Protein AF-A0A1V2QFH2-F1 (afdb_monomer_lite)

Foldseek 3Di:
DLVVLLVCVVQQAQAFDEDCRQVSCVVNVHDCPPQRRDYDHDPVVSVVVSVVVCVVVGRCVVPDDDDD

Structure (mmCIF, N/CA/C/O backbone):
data_AF-A0A1V2QFH2-F1
#
_entry.id   AF-A0A1V2QFH2-F1
#
loop_
_atom_site.group_PDB
_atom_site.id
_atom_site.type_symbol
_atom_site.label_atom_id
_atom_site.label_alt_id
_atom_site.label_comp_id
_atom_site.label_asym_id
_atom_site.label_entity_id
_atom_site.label_seq_id
_atom_site.pdbx_PDB_ins_code
_atom_site.Cartn_x
_atom_site.Cartn_y
_atom_site.Cartn_z
_atom_site.occupancy
_atom_site.B_iso_or_equiv
_atom_site.auth_seq_id
_atom_site.auth_comp_id
_atom_site.auth_asym_id
_atom_site.auth_atom_id
_atom_site.pdbx_PDB_model_num
ATOM 1 N N . MET A 1 1 ? -8.322 10.404 5.535 1.00 76.56 1 MET A N 1
ATOM 2 C CA . MET A 1 1 ? -7.091 9.697 5.106 1.00 76.56 1 MET A CA 1
ATOM 3 C C . MET A 1 1 ? -7.169 9.085 3.710 1.00 76.56 1 MET A C 1
ATOM 5 O O . MET A 1 1 ? -6.110 8.907 3.127 1.00 76.56 1 MET A O 1
ATOM 9 N N . VAL A 1 2 ? -8.361 8.817 3.157 1.00 95.44 2 VAL A N 1
ATOM 10 C CA . VAL A 1 2 ? -8.537 8.143 1.853 1.00 95.44 2 VAL A CA 1
ATOM 11 C C . VAL A 1 2 ? -7.648 8.707 0.739 1.00 95.44 2 VAL A C 1
ATOM 13 O O . VAL A 1 2 ? -6.856 7.961 0.175 1.00 95.44 2 VAL A O 1
ATOM 16 N N . LEU A 1 3 ? -7.682 10.026 0.495 1.00 97.88 3 LEU A N 1
ATOM 17 C CA . LEU A 1 3 ? -6.864 10.639 -0.559 1.00 97.88 3 LEU A CA 1
ATOM 18 C C . LEU A 1 3 ? -5.362 10.368 -0.372 1.00 97.88 3 LEU A C 1
ATOM 20 O O . LEU A 1 3 ? -4.686 10.006 -1.320 1.00 97.88 3 LEU A O 1
ATOM 24 N N . MET A 1 4 ? -4.832 10.479 0.849 1.00 97.75 4 MET A N 1
ATOM 25 C CA . MET A 1 4 ? -3.407 10.236 1.107 1.00 97.75 4 MET A CA 1
ATOM 26 C C . MET A 1 4 ? -3.011 8.783 0.813 1.00 97.75 4 MET A C 1
ATOM 28 O O . MET A 1 4 ? -1.967 8.550 0.208 1.00 97.75 4 MET A O 1
ATOM 32 N N . VAL A 1 5 ? -3.840 7.818 1.220 1.00 97.81 5 VAL A N 1
ATOM 33 C CA . VAL A 1 5 ? -3.606 6.392 0.944 1.00 97.81 5 VAL A CA 1
ATOM 34 C C . VAL A 1 5 ? -3.649 6.137 -0.563 1.00 97.81 5 VAL A C 1
ATOM 36 O O . VAL A 1 5 ? -2.721 5.538 -1.102 1.00 97.81 5 VAL A O 1
ATOM 39 N N . GLN A 1 6 ? -4.651 6.682 -1.256 1.00 98.19 6 GLN A N 1
ATOM 40 C CA . GLN A 1 6 ? -4.785 6.571 -2.710 1.00 98.19 6 GLN A CA 1
ATOM 41 C C . GLN A 1 6 ? -3.598 7.188 -3.457 1.00 98.19 6 GLN A C 1
ATOM 43 O O . GLN A 1 6 ? -3.068 6.571 -4.379 1.00 98.19 6 GLN A O 1
ATOM 48 N N . GLU A 1 7 ? -3.134 8.372 -3.050 1.00 98.50 7 GLU A N 1
ATOM 49 C CA . GLU A 1 7 ? -1.947 9.006 -3.630 1.00 98.50 7 GLU A CA 1
ATOM 50 C C . GLU A 1 7 ? -0.686 8.167 -3.385 1.00 98.50 7 GLU A C 1
ATOM 52 O O . GLU A 1 7 ? 0.121 7.977 -4.293 1.00 98.50 7 GLU A O 1
ATOM 57 N N . CYS A 1 8 ? -0.493 7.627 -2.178 1.00 98.25 8 CYS A N 1
ATOM 58 C CA . CYS A 1 8 ? 0.635 6.739 -1.890 1.00 98.25 8 CYS A CA 1
ATOM 59 C C . CYS A 1 8 ? 0.586 5.465 -2.743 1.00 98.25 8 CYS A C 1
ATOM 61 O O . CYS A 1 8 ? 1.612 5.072 -3.305 1.00 98.25 8 CYS A O 1
ATOM 63 N N . TYR A 1 9 ? -0.594 4.862 -2.887 1.00 98.06 9 TYR A N 1
ATOM 64 C CA . TYR A 1 9 ? -0.784 3.644 -3.666 1.00 98.06 9 TYR A CA 1
ATOM 65 C C . TYR A 1 9 ? -0.529 3.882 -5.157 1.00 98.06 9 TYR A C 1
ATOM 67 O O . TYR A 1 9 ? 0.257 3.154 -5.767 1.00 98.06 9 TYR A O 1
ATOM 75 N N . ARG A 1 10 ? -1.118 4.942 -5.730 1.00 97.31 10 ARG A N 1
ATOM 76 C CA . ARG A 1 10 ? -0.932 5.320 -7.141 1.00 97.31 10 ARG A CA 1
ATOM 77 C C . ARG A 1 10 ? 0.523 5.643 -7.455 1.00 97.31 10 ARG A C 1
ATOM 79 O O . ARG A 1 10 ? 1.009 5.321 -8.531 1.00 97.31 10 ARG A O 1
ATOM 86 N N . HIS A 1 11 ? 1.237 6.233 -6.502 1.00 98.06 11 HIS A N 1
ATOM 87 C CA . HIS A 1 11 ? 2.665 6.497 -6.625 1.00 98.06 11 HIS A CA 1
ATOM 88 C C . HIS A 1 11 ? 3.543 5.280 -6.288 1.00 98.06 11 HIS A C 1
ATOM 90 O O . HIS A 1 11 ? 4.723 5.463 -6.006 1.00 98.06 11 HIS A O 1
ATOM 96 N N . ALA A 1 12 ? 3.021 4.053 -6.295 1.00 98.31 12 ALA A N 1
ATOM 97 C CA . ALA A 1 12 ? 3.801 2.834 -6.074 1.00 98.31 12 ALA A CA 1
ATOM 98 C C . ALA A 1 12 ? 4.583 2.824 -4.745 1.00 98.31 12 ALA A C 1
ATOM 100 O O . ALA A 1 12 ? 5.684 2.281 -4.676 1.00 98.31 12 ALA A O 1
ATOM 101 N N . LYS A 1 13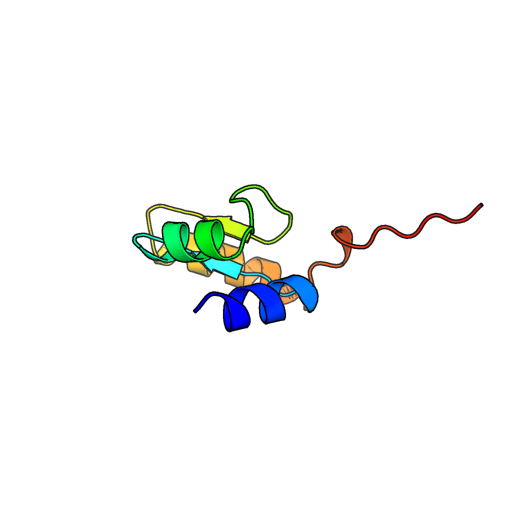 ? 4.072 3.470 -3.690 1.00 98.56 13 LYS A N 1
ATOM 102 C CA . LYS A 1 13 ? 4.685 3.379 -2.360 1.00 98.56 13 LYS A CA 1
ATOM 103 C C . LYS A 1 13 ? 4.252 2.095 -1.660 1.00 98.56 13 LYS A C 1
ATOM 105 O O . LYS A 1 13 ? 3.129 1.618 -1.848 1.00 98.56 13 LYS A O 1
ATOM 110 N N . VAL A 1 14 ? 5.141 1.605 -0.804 1.00 98.50 14 VAL A N 1
ATOM 111 C CA . VAL A 1 14 ? 4.817 0.618 0.227 1.00 98.50 14 VAL A CA 1
ATOM 112 C C . VAL A 1 14 ? 3.904 1.278 1.262 1.00 98.50 14 VAL A C 1
ATOM 114 O O . VAL A 1 14 ? 4.119 2.441 1.619 1.00 98.50 14 VAL A O 1
ATOM 117 N N . ILE A 1 15 ? 2.882 0.562 1.728 1.00 98.31 15 ILE A N 1
ATOM 118 C CA . ILE A 1 15 ? 1.930 1.058 2.729 1.00 98.31 15 ILE A CA 1
ATOM 119 C C . ILE A 1 15 ? 1.771 -0.000 3.818 1.00 98.31 15 ILE A C 1
ATOM 121 O O . ILE A 1 15 ? 1.360 -1.117 3.530 1.00 98.31 15 ILE A O 1
ATOM 125 N N . GLY A 1 16 ? 2.081 0.361 5.062 1.00 98.19 16 GLY A N 1
ATOM 126 C CA . GLY A 1 16 ? 1.844 -0.485 6.231 1.00 98.19 16 GLY A CA 1
ATOM 127 C C . GLY A 1 16 ? 0.612 -0.044 7.010 1.00 98.19 16 GLY A C 1
ATOM 128 O O . GLY A 1 16 ? 0.401 1.158 7.192 1.00 98.19 16 GLY A O 1
ATOM 129 N N . ALA A 1 17 ? -0.169 -0.997 7.514 1.00 98.00 17 ALA A N 1
ATOM 130 C CA . ALA A 1 17 ? -1.290 -0.733 8.405 1.00 98.00 17 ALA A CA 1
ATOM 131 C C . ALA A 1 17 ? -1.417 -1.774 9.527 1.00 98.00 17 ALA A C 1
ATOM 133 O O . ALA A 1 17 ? -1.235 -2.972 9.333 1.00 98.00 17 ALA A O 1
ATOM 134 N N . TRP A 1 18 ? -1.804 -1.300 10.707 1.00 97.88 18 TRP A N 1
ATOM 135 C CA . TRP A 1 18 ? -2.165 -2.108 11.872 1.00 97.88 18 TRP A CA 1
ATOM 136 C C . TRP A 1 18 ? -3.354 -1.460 12.588 1.00 97.88 18 TRP A C 1
ATOM 138 O O . TRP A 1 18 ? -3.613 -0.261 12.421 1.00 97.88 18 TRP A O 1
ATOM 148 N N . GLY A 1 19 ? -4.087 -2.238 13.391 1.00 96.12 19 GLY A N 1
ATOM 149 C CA . GLY A 1 19 ? -5.267 -1.759 14.119 1.00 96.12 19 GLY A CA 1
ATOM 150 C C . GLY A 1 19 ? -6.257 -1.019 13.208 1.00 96.12 19 GLY A C 1
ATOM 151 O O . GLY A 1 19 ? -6.597 -1.490 12.125 1.00 96.12 19 GLY A O 1
ATOM 152 N N . GLY A 1 20 ? -6.676 0.186 13.607 1.00 94.69 20 GLY A N 1
ATOM 153 C CA . GLY A 1 20 ? -7.607 1.014 12.825 1.00 94.69 20 GLY A CA 1
ATOM 154 C C . GLY A 1 20 ? -7.106 1.440 11.434 1.00 94.69 20 GLY A C 1
ATOM 155 O O . GLY A 1 20 ? -7.908 1.871 10.610 1.00 94.69 20 GLY A O 1
ATOM 156 N N . GLY A 1 21 ? -5.808 1.299 11.133 1.00 95.56 21 GLY A N 1
ATOM 157 C CA . GLY A 1 21 ? -5.261 1.580 9.802 1.00 95.56 21 GLY A CA 1
ATOM 158 C C . GLY A 1 21 ? -5.807 0.655 8.711 1.00 95.56 21 GLY A C 1
ATOM 159 O O . GLY A 1 21 ? -5.909 1.076 7.562 1.00 95.56 21 GLY A O 1
ATOM 160 N N . GLN A 1 22 ? -6.216 -0.570 9.063 1.00 95.25 22 GLN A N 1
ATOM 161 C CA . GLN A 1 22 ? -6.789 -1.528 8.108 1.00 95.25 22 GLN A CA 1
ATOM 162 C C . GLN A 1 22 ? -8.115 -1.021 7.522 1.00 95.25 22 GLN A C 1
ATOM 164 O O . GLN A 1 22 ? -8.347 -1.132 6.321 1.00 95.25 22 GLN A O 1
ATOM 169 N N . ALA A 1 23 ? -8.946 -0.371 8.344 1.00 95.62 23 ALA A N 1
ATOM 170 C CA . ALA A 1 23 ? -10.172 0.272 7.874 1.00 95.62 23 ALA A CA 1
ATOM 171 C C . ALA A 1 23 ? -9.871 1.427 6.903 1.00 95.62 23 ALA A C 1
ATOM 173 O O . ALA A 1 23 ? -10.546 1.574 5.891 1.00 95.62 23 ALA A O 1
ATOM 174 N N . ALA A 1 24 ? -8.808 2.200 7.151 1.00 95.50 24 ALA A N 1
ATOM 175 C CA . ALA A 1 24 ? -8.406 3.280 6.250 1.00 95.50 24 ALA A CA 1
ATOM 176 C C . ALA A 1 24 ? -7.900 2.779 4.882 1.00 95.50 24 ALA A C 1
ATOM 178 O O . ALA A 1 24 ? -8.064 3.493 3.892 1.00 9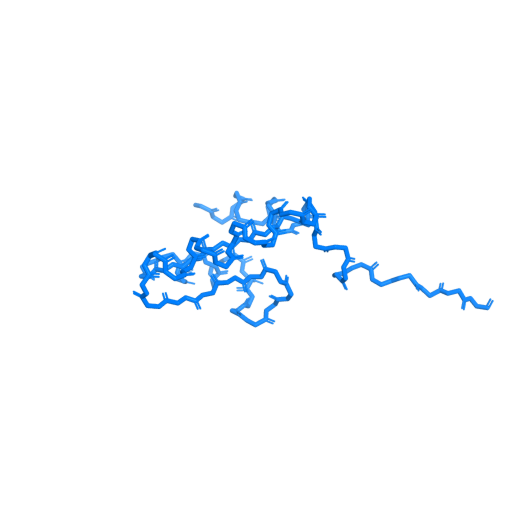5.50 24 ALA A O 1
ATOM 179 N N . LEU A 1 25 ? -7.295 1.584 4.814 1.00 97.12 25 LEU A N 1
ATOM 180 C CA . LEU A 1 25 ? -6.953 0.924 3.546 1.00 97.12 25 LEU A CA 1
ATOM 181 C C . LEU A 1 25 ? -8.213 0.483 2.795 1.00 97.12 25 LEU A C 1
ATOM 183 O O . LEU A 1 25 ? -8.344 0.775 1.606 1.00 97.12 25 LEU A O 1
ATOM 187 N N . LEU A 1 26 ? -9.160 -0.141 3.506 1.00 95.81 26 LEU A N 1
ATOM 188 C CA . LEU A 1 26 ? -10.436 -0.580 2.942 1.00 95.81 26 LEU A CA 1
ATOM 189 C C . LEU A 1 26 ? -11.234 0.599 2.365 1.00 95.81 26 LEU A C 1
ATOM 191 O O . LEU A 1 26 ? -11.647 0.546 1.209 1.00 95.81 26 LEU A O 1
ATOM 195 N N . ASP A 1 27 ? -11.370 1.692 3.121 1.00 97.38 27 ASP A N 1
ATOM 196 C CA . ASP A 1 27 ? -12.043 2.921 2.673 1.00 97.38 27 ASP A CA 1
ATOM 197 C C . ASP A 1 27 ? -11.357 3.559 1.452 1.00 97.38 27 ASP A C 1
ATOM 199 O O . ASP A 1 27 ? -11.987 4.287 0.682 1.00 97.38 27 ASP A O 1
ATOM 203 N N . ALA A 1 28 ? -10.055 3.317 1.273 1.00 97.31 28 ALA A N 1
ATOM 204 C CA . ALA A 1 28 ? -9.285 3.797 0.131 1.00 97.31 28 ALA A CA 1
ATOM 205 C C . ALA A 1 28 ? -9.346 2.875 -1.096 1.00 97.31 28 ALA A C 1
ATOM 207 O O . ALA A 1 28 ? -8.892 3.286 -2.168 1.00 97.31 28 ALA A O 1
ATOM 208 N N . GLY A 1 29 ? -9.923 1.677 -0.955 1.00 96.62 29 GLY A N 1
ATOM 209 C CA . GLY A 1 29 ? -9.968 0.653 -1.996 1.00 96.62 29 GLY A CA 1
ATOM 210 C C . GLY A 1 29 ? -8.640 -0.080 -2.198 1.00 96.62 29 GLY A C 1
ATOM 211 O O . GLY A 1 29 ? -8.403 -0.582 -3.291 1.00 96.62 29 GLY A O 1
ATOM 212 N N . CYS A 1 30 ? -7.766 -0.114 -1.187 1.00 96.75 30 CYS A N 1
ATOM 213 C CA . CYS A 1 30 ? -6.514 -0.875 -1.214 1.00 96.75 30 CYS A CA 1
ATOM 214 C C . CYS A 1 30 ? -6.709 -2.196 -0.463 1.00 96.75 30 CYS A C 1
ATOM 216 O O . CYS A 1 30 ? -7.013 -2.180 0.734 1.00 96.75 30 CYS A O 1
ATOM 218 N N . ALA A 1 31 ? -6.544 -3.326 -1.150 1.00 95.06 31 ALA A N 1
ATOM 219 C CA . ALA A 1 31 ? -6.708 -4.639 -0.536 1.00 95.06 31 ALA A CA 1
ATOM 220 C C . ALA A 1 31 ? -5.503 -4.982 0.354 1.00 95.06 31 ALA A C 1
ATOM 222 O O . ALA A 1 31 ? -4.390 -4.508 0.124 1.00 95.06 31 ALA A O 1
ATOM 223 N N . ALA A 1 32 ? -5.723 -5.794 1.390 1.00 94.38 32 ALA A N 1
ATOM 224 C CA . ALA A 1 32 ? -4.663 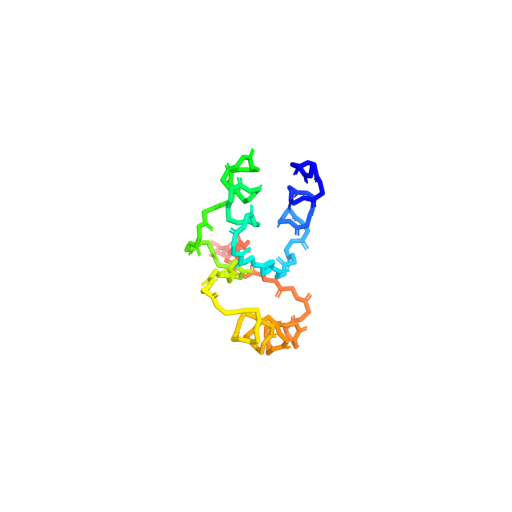-6.177 2.327 1.00 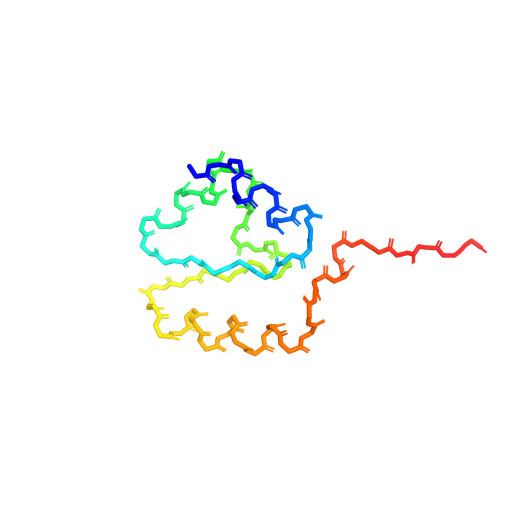94.38 32 ALA A CA 1
ATOM 225 C C . ALA A 1 32 ? -3.584 -7.070 1.685 1.00 94.38 32 ALA A C 1
ATOM 227 O O . ALA A 1 32 ? -2.473 -7.131 2.199 1.00 94.38 32 ALA A O 1
ATOM 228 N N . ASP A 1 33 ? -3.916 -7.744 0.584 1.00 95.06 33 ASP A N 1
ATOM 229 C CA . ASP A 1 33 ? -3.057 -8.633 -0.201 1.00 95.06 33 ASP A CA 1
ATOM 230 C C . ASP A 1 33 ? -2.527 -7.989 -1.496 1.00 95.06 33 ASP A C 1
ATOM 232 O O . ASP A 1 33 ? -1.831 -8.644 -2.274 1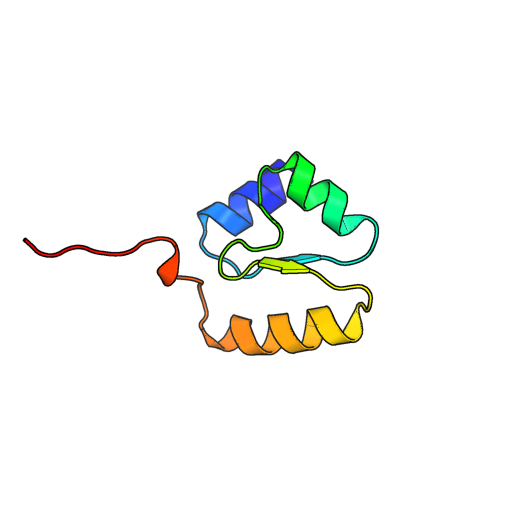.00 95.06 33 ASP A O 1
ATOM 236 N N . ASP A 1 34 ? -2.801 -6.699 -1.722 1.00 97.12 34 ASP A N 1
ATOM 237 C CA . ASP A 1 34 ? -2.192 -5.955 -2.822 1.00 97.12 34 ASP A CA 1
ATOM 238 C C . ASP A 1 34 ? -0.664 -5.917 -2.667 1.00 97.12 34 ASP A C 1
ATOM 240 O O . ASP A 1 34 ? -0.128 -5.686 -1.581 1.00 97.12 34 ASP A O 1
ATOM 244 N N . LEU A 1 35 ? 0.063 -6.046 -3.782 1.00 97.56 35 LEU A N 1
ATOM 245 C CA . LEU A 1 35 ? 1.529 -5.995 -3.786 1.00 97.56 35 LEU A CA 1
ATOM 246 C C . LEU A 1 35 ? 2.035 -4.756 -3.037 1.00 97.56 35 LEU A C 1
ATOM 248 O O . LEU A 1 35 ? 1.656 -3.637 -3.373 1.00 97.56 35 LEU A O 1
ATOM 252 N N . GLY A 1 36 ? 2.903 -4.920 -2.037 1.00 97.56 36 GLY A N 1
ATOM 253 C CA . GLY A 1 36 ? 3.465 -3.815 -1.249 1.00 97.56 36 GLY A CA 1
ATOM 254 C C . GLY A 1 36 ? 2.487 -3.115 -0.293 1.00 97.56 36 GLY A C 1
ATOM 255 O O . GLY A 1 36 ? 2.791 -2.017 0.183 1.00 97.56 36 GLY A O 1
ATOM 256 N N . VAL A 1 37 ? 1.320 -3.706 -0.031 1.00 98.25 37 VAL A N 1
ATOM 257 C CA . VAL A 1 37 ? 0.499 -3.414 1.148 1.00 98.25 37 VAL A CA 1
ATOM 258 C C . VAL A 1 37 ? 0.850 -4.439 2.225 1.00 98.25 37 VAL A C 1
ATOM 260 O O . VAL A 1 37 ? 0.855 -5.635 1.968 1.00 98.25 37 VAL A O 1
ATOM 263 N N . VAL A 1 38 ? 1.181 -3.962 3.424 1.00 98.50 38 VAL A N 1
ATOM 264 C CA . VAL A 1 38 ? 1.538 -4.801 4.572 1.00 98.50 38 VAL A CA 1
ATOM 265 C C . VAL A 1 38 ? 0.513 -4.574 5.669 1.00 98.50 38 VAL A C 1
ATOM 267 O O . VAL A 1 38 ? 0.356 -3.453 6.162 1.00 98.50 38 VAL A O 1
ATOM 270 N N . VAL A 1 39 ? -0.172 -5.637 6.074 1.00 98.12 39 VAL A N 1
ATOM 271 C CA . VAL A 1 39 ? -1.143 -5.606 7.168 1.00 98.12 39 VAL A CA 1
ATOM 272 C C . VAL A 1 39 ? -0.747 -6.617 8.231 1.00 98.12 39 VAL A C 1
ATOM 274 O O . VAL A 1 39 ? -0.426 -7.760 7.924 1.00 98.12 39 VAL A O 1
ATOM 277 N N . GLY A 1 40 ? -0.801 -6.206 9.494 1.00 97.44 40 GLY A N 1
ATOM 278 C CA . GLY A 1 40 ? -0.531 -7.099 10.613 1.00 97.44 40 GLY A CA 1
ATOM 279 C C . GLY A 1 40 ? -1.104 -6.598 11.931 1.00 97.44 40 GLY A C 1
ATOM 280 O O . GLY A 1 40 ? -1.550 -5.453 12.055 1.00 97.44 40 GLY A O 1
ATOM 281 N N . ASP A 1 41 ? -1.070 -7.476 12.931 1.00 96.31 41 ASP A N 1
ATOM 282 C CA . ASP A 1 41 ? -1.618 -7.200 14.263 1.00 96.31 41 ASP A CA 1
ATOM 283 C C . ASP A 1 41 ? -0.652 -6.412 15.153 1.00 96.31 41 ASP A C 1
ATOM 285 O O . ASP A 1 41 ? -1.074 -5.738 16.094 1.00 96.31 41 ASP A O 1
ATOM 289 N N . THR A 1 42 ? 0.653 -6.467 14.858 1.00 96.94 42 THR A N 1
ATOM 290 C CA . THR A 1 42 ? 1.679 -5.773 15.644 1.00 96.94 42 THR A CA 1
ATOM 291 C C . THR A 1 42 ? 2.307 -4.626 14.850 1.00 96.94 42 THR A C 1
ATOM 293 O O . THR A 1 42 ? 2.747 -4.835 13.717 1.00 96.94 42 THR A O 1
ATOM 296 N N . PRO A 1 43 ? 2.422 -3.417 15.435 1.00 98.19 43 PRO A N 1
ATOM 297 C CA . PRO A 1 43 ? 3.095 -2.300 14.774 1.00 98.19 43 PRO A CA 1
ATOM 298 C C . PRO A 1 43 ? 4.554 -2.610 14.415 1.00 98.19 43 PRO A C 1
ATOM 300 O O . PRO A 1 43 ? 5.024 -2.199 13.361 1.00 98.19 43 PRO A O 1
ATOM 303 N N . ALA A 1 44 ? 5.262 -3.345 15.282 1.00 98.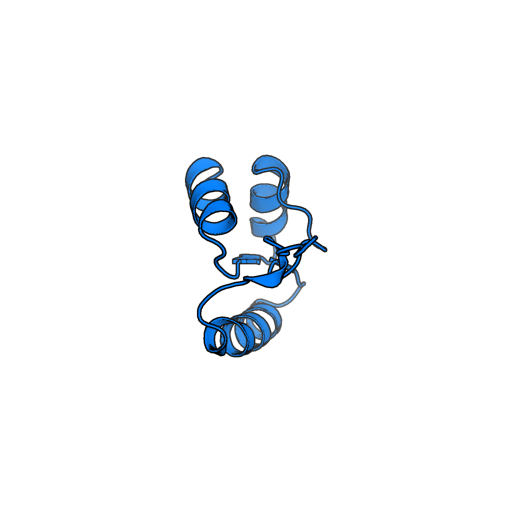56 44 ALA A N 1
ATOM 304 C CA . ALA A 1 44 ? 6.665 -3.697 15.074 1.00 98.56 44 ALA A CA 1
ATOM 305 C C . ALA A 1 44 ? 6.856 -4.600 13.846 1.00 98.56 44 ALA A C 1
ATOM 307 O O . ALA A 1 44 ? 7.674 -4.276 12.992 1.00 98.56 44 ALA A O 1
ATOM 308 N N . GLY A 1 45 ? 6.053 -5.664 13.709 1.00 98.62 45 GLY A N 1
ATOM 309 C CA . GLY A 1 45 ? 6.143 -6.564 12.555 1.00 98.62 45 GLY A CA 1
ATOM 310 C C . GLY A 1 45 ? 5.812 -5.862 11.237 1.00 98.62 45 GLY A C 1
ATOM 311 O O . GLY A 1 45 ? 6.556 -5.987 10.269 1.00 98.62 45 GLY A O 1
ATOM 312 N N . VAL A 1 46 ? 4.753 -5.041 11.219 1.00 98.69 46 VAL A N 1
ATOM 313 C CA . VAL A 1 46 ? 4.407 -4.242 10.030 1.00 98.69 46 VAL A CA 1
ATOM 314 C C . VAL A 1 46 ? 5.536 -3.276 9.673 1.00 98.69 46 VAL A C 1
ATOM 316 O O . VAL A 1 46 ? 5.875 -3.129 8.501 1.00 98.69 46 VAL A O 1
ATOM 319 N N . PHE A 1 47 ? 6.136 -2.615 10.665 1.00 98.50 47 PHE A N 1
ATOM 320 C CA . PHE A 1 47 ? 7.239 -1.691 10.424 1.00 98.50 47 PHE A CA 1
ATOM 321 C C . PHE A 1 47 ? 8.483 -2.389 9.866 1.00 98.50 47 PHE A C 1
ATOM 323 O O . PHE A 1 47 ? 9.074 -1.873 8.921 1.00 98.50 47 PHE A O 1
ATOM 330 N N . GLU A 1 48 ? 8.875 -3.542 10.411 1.00 98.75 48 GLU A N 1
ATOM 331 C CA . GLU A 1 48 ? 10.038 -4.304 9.938 1.00 98.75 48 GLU A CA 1
ATOM 332 C C . GLU A 1 48 ? 9.894 -4.717 8.469 1.00 98.75 48 GLU A C 1
ATOM 334 O O . GLU A 1 48 ? 10.814 -4.513 7.672 1.00 98.75 48 GLU A O 1
ATOM 339 N N . GLU A 1 49 ? 8.725 -5.223 8.079 1.00 98.62 49 GLU A N 1
ATOM 340 C CA . GLU A 1 49 ? 8.464 -5.621 6.695 1.00 98.62 49 GLU A CA 1
ATOM 341 C C . GLU A 1 49 ? 8.403 -4.412 5.751 1.00 98.62 49 GLU A C 1
ATOM 343 O O . GLU A 1 49 ? 9.055 -4.404 4.703 1.00 98.62 49 GLU A O 1
ATOM 348 N N . VAL A 1 50 ? 7.702 -3.341 6.147 1.00 98.56 50 VAL A N 1
ATOM 349 C CA . VAL A 1 50 ? 7.681 -2.082 5.386 1.00 98.56 50 VAL A CA 1
ATOM 350 C C . VAL A 1 50 ? 9.095 -1.539 5.202 1.00 98.56 50 VAL A C 1
ATOM 352 O O . VAL A 1 50 ? 9.436 -1.109 4.103 1.00 98.56 50 VAL A O 1
ATOM 355 N N . LEU A 1 51 ? 9.930 -1.564 6.243 1.00 98.50 51 LEU A N 1
ATOM 356 C CA . LEU A 1 51 ? 11.312 -1.096 6.180 1.00 98.50 51 LEU A CA 1
ATOM 357 C C . LEU A 1 51 ? 12.138 -1.903 5.172 1.00 98.50 51 LEU A C 1
ATOM 359 O O . LEU A 1 51 ? 12.888 -1.309 4.398 1.00 98.50 51 LEU A O 1
ATOM 363 N N . GLY A 1 52 ? 11.965 -3.226 5.136 1.00 98.62 52 GLY A N 1
ATOM 364 C CA . GLY A 1 52 ? 12.581 -4.083 4.121 1.00 98.62 52 GLY A CA 1
ATOM 365 C C . GLY A 1 52 ? 12.148 -3.703 2.702 1.00 98.62 52 GLY A C 1
ATOM 366 O O . GLY A 1 52 ? 12.989 -3.491 1.827 1.00 98.62 52 GLY A O 1
ATOM 367 N N . LEU A 1 53 ? 10.842 -3.535 2.483 1.00 98.50 53 LEU A N 1
ATOM 368 C CA . LEU A 1 53 ? 10.281 -3.173 1.179 1.00 98.50 53 LEU A CA 1
ATOM 369 C C . LEU A 1 53 ? 10.637 -1.744 0.744 1.00 98.50 53 LEU A C 1
ATOM 371 O O . LEU A 1 53 ? 10.789 -1.487 -0.445 1.00 98.50 53 LEU A O 1
ATOM 375 N N . LEU A 1 54 ? 10.833 -0.799 1.668 1.00 98.06 54 LEU A N 1
ATOM 376 C CA . LEU A 1 54 ? 11.298 0.551 1.326 1.00 98.06 54 LEU A CA 1
ATOM 377 C C . LEU A 1 54 ? 12.664 0.536 0.620 1.00 98.06 54 LEU A C 1
ATOM 379 O O . LEU A 1 54 ? 12.948 1.449 -0.160 1.00 98.06 54 LEU A O 1
ATOM 383 N N . GLY A 1 55 ? 13.474 -0.510 0.823 1.00 97.88 55 GLY A N 1
ATOM 384 C CA . GLY A 1 55 ? 14.718 -0.739 0.086 1.00 97.88 55 GLY A CA 1
ATOM 385 C C . GLY A 1 55 ? 14.528 -0.878 -1.430 1.00 97.88 55 GLY A C 1
ATOM 386 O O . GLY A 1 55 ? 15.452 -0.582 -2.184 1.00 97.88 55 GLY A O 1
ATOM 387 N N . THR A 1 56 ? 13.329 -1.240 -1.903 1.00 97.19 56 THR A N 1
ATOM 388 C CA . THR A 1 56 ? 13.009 -1.300 -3.341 1.00 97.19 56 THR A CA 1
ATOM 389 C C . THR A 1 56 ? 12.675 0.069 -3.936 1.00 97.19 56 THR A C 1
ATOM 391 O O . THR A 1 56 ? 12.481 0.183 -5.146 1.00 97.19 56 THR A O 1
ATOM 394 N N . HIS A 1 57 ? 12.597 1.117 -3.105 1.00 97.94 57 HIS A N 1
ATOM 395 C CA . HIS A 1 57 ? 12.150 2.478 -3.418 1.00 97.94 57 HIS A CA 1
ATOM 396 C C . HIS A 1 57 ? 10.675 2.595 -3.850 1.00 97.94 57 HIS A C 1
ATOM 398 O O . HIS A 1 57 ? 9.987 3.522 -3.412 1.00 97.94 57 HIS A O 1
ATOM 404 N N . ARG A 1 58 ? 10.177 1.685 -4.697 1.00 98.50 58 ARG A N 1
ATOM 405 C CA . ARG A 1 58 ? 8.802 1.615 -5.213 1.00 98.50 58 ARG A CA 1
ATOM 406 C C . ARG A 1 58 ? 8.373 0.166 -5.460 1.00 98.50 58 ARG A C 1
ATOM 408 O O . ARG A 1 58 ? 9.202 -0.723 -5.638 1.00 98.50 58 ARG A O 1
ATOM 415 N N . VAL A 1 59 ? 7.062 -0.044 -5.525 1.00 98.19 59 VAL A N 1
ATOM 416 C CA . VAL A 1 59 ? 6.412 -1.328 -5.825 1.00 98.19 59 VAL A CA 1
ATOM 417 C C . VAL A 1 59 ? 6.092 -1.402 -7.323 1.00 98.19 59 VAL A C 1
ATOM 419 O O . VAL A 1 59 ? 4.942 -1.253 -7.739 1.00 98.19 59 VAL A O 1
ATOM 422 N N . TRP A 1 60 ? 7.124 -1.553 -8.156 1.00 96.62 60 TRP A N 1
ATOM 423 C CA . TRP A 1 60 ? 6.971 -1.522 -9.618 1.00 96.62 60 TRP A CA 1
ATOM 424 C C . TRP A 1 60 ? 6.160 -2.689 -10.185 1.00 96.62 60 TRP A C 1
ATOM 426 O O . TRP A 1 60 ? 5.536 -2.523 -11.228 1.00 96.62 60 TRP A O 1
ATOM 436 N N . ASP A 1 61 ? 6.079 -3.814 -9.473 1.00 95.25 61 ASP A N 1
ATOM 437 C CA . ASP A 1 61 ? 5.330 -5.003 -9.903 1.00 95.25 61 ASP A CA 1
ATOM 438 C C . ASP A 1 61 ? 3.813 -4.765 -10.040 1.00 95.25 61 ASP A C 1
ATOM 440 O O . ASP A 1 61 ? 3.125 -5.534 -10.706 1.00 95.25 61 ASP A O 1
ATOM 444 N N . ARG A 1 62 ? 3.278 -3.660 -9.491 1.00 96.44 62 ARG A N 1
ATOM 445 C CA . ARG A 1 62 ? 1.897 -3.209 -9.767 1.00 96.44 62 ARG A CA 1
ATOM 446 C C . ARG A 1 62 ? 1.695 -2.704 -11.202 1.00 96.44 62 ARG A C 1
ATOM 448 O O . ARG A 1 62 ? 0.558 -2.538 -11.634 1.00 96.44 62 ARG A O 1
ATOM 455 N N . PHE A 1 63 ? 2.777 -2.427 -11.927 1.00 94.75 63 PHE A N 1
ATOM 456 C CA . PHE A 1 63 ? 2.779 -1.864 -13.277 1.00 94.75 63 PHE A CA 1
ATOM 457 C C . PHE A 1 63 ? 3.559 -2.783 -14.230 1.00 94.75 63 PHE A C 1
ATOM 459 O O . PHE A 1 63 ? 4.617 -2.395 -14.733 1.00 94.75 63 PHE A O 1
ATOM 466 N N . PRO A 1 64 ? 3.078 -4.017 -14.469 1.00 91.00 64 PRO A N 1
ATOM 467 C CA . PRO A 1 64 ? 3.770 -4.956 -15.339 1.00 91.00 64 PRO A CA 1
ATOM 468 C C . PRO A 1 64 ? 3.861 -4.399 -16.762 1.00 91.00 64 PRO A C 1
ATOM 470 O O . PRO A 1 64 ? 2.877 -3.922 -17.330 1.00 91.00 64 PRO A O 1
ATOM 473 N N . VAL A 1 65 ? 5.052 -4.481 -17.353 1.00 90.12 65 VAL A N 1
ATOM 474 C CA . VAL A 1 65 ? 5.281 -4.104 -18.750 1.00 90.12 65 VAL A CA 1
ATOM 475 C C . VAL A 1 65 ? 5.236 -5.367 -19.603 1.00 90.12 65 VAL A C 1
ATOM 477 O O . VAL A 1 65 ? 5.986 -6.308 -19.355 1.00 90.12 65 VAL A O 1
ATOM 480 N N . SER A 1 66 ? 4.385 -5.386 -20.629 1.00 86.88 66 SER A N 1
ATOM 481 C CA . SER A 1 66 ? 4.414 -6.411 -21.675 1.00 86.88 66 SER A CA 1
ATOM 482 C C . SER A 1 66 ? 5.124 -5.876 -22.914 1.00 86.88 66 SER A C 1
ATOM 484 O O . SER A 1 66 ? 4.787 -4.791 -23.393 1.00 86.88 66 SER A O 1
ATOM 486 N N . VAL A 1 67 ? 6.053 -6.652 -23.466 1.00 80.06 67 VAL A N 1
ATOM 487 C CA . VAL A 1 67 ? 6.610 -6.420 -24.805 1.00 80.06 67 VAL A CA 1
ATOM 488 C C . VAL A 1 67 ? 5.950 -7.420 -25.753 1.00 80.06 67 VAL A C 1
ATOM 490 O O . VAL A 1 67 ? 5.868 -8.601 -25.417 1.00 80.06 67 VAL A O 1
ATOM 493 N N . ALA A 1 68 ? 5.424 -6.922 -26.873 1.00 74.94 68 ALA A N 1
ATOM 494 C CA . ALA A 1 68 ? 4.813 -7.725 -27.933 1.00 74.94 68 ALA A CA 1
ATOM 495 C C . ALA A 1 68 ? 5.867 -8.309 -28.882 1.00 74.94 68 ALA A C 1
ATOM 497 O O . ALA A 1 68 ? 6.899 -7.629 -29.093 1.00 74.94 68 ALA A O 1
#

Secondary structure (DSSP, 8-state):
-HHHHHHHHHTT--EEE-TTHHHHHHHHT--TTSTTEEE-S-HHHHHHHHHHHHTTSS-GGGSPPPP-

pLDDT: mean 96.11, std 4.58, range [74.94, 98.75]

Sequence (68 aa):
MVLMVQECYRHAKVIGAWGGGQAALLDAGCAADDLGVVVGDTPAGVFEEVLGLLGTHRVWDRFPVSVA

Radius of gyration: 12.32 Å; chains: 1; bounding box: 27×19×44 Å